Protein AF-A0A1J5DLV7-F1 (afdb_monomer_lite)

Structure (mmCIF, N/CA/C/O backbone):
data_AF-A0A1J5DLV7-F1
#
_entry.id   AF-A0A1J5DLV7-F1
#
loop_
_atom_site.group_PDB
_atom_site.id
_atom_site.type_symbol
_atom_site.label_atom_id
_atom_site.label_alt_id
_atom_site.label_comp_id
_atom_site.label_asym_id
_atom_site.label_entity_id
_atom_site.label_seq_id
_atom_site.pdbx_PDB_ins_code
_atom_site.Cartn_x
_atom_site.Cartn_y
_atom_site.Cartn_z
_atom_site.occupancy
_atom_site.B_iso_or_equiv
_atom_site.auth_seq_id
_atom_site.auth_comp_id
_atom_site.auth_asym_id
_atom_site.auth_atom_id
_atom_site.pdbx_PDB_model_num
ATOM 1 N N . MET A 1 1 ? -27.978 -15.264 35.171 1.00 58.53 1 MET A N 1
ATOM 2 C CA . MET A 1 1 ? -28.067 -14.632 33.837 1.00 58.53 1 MET A CA 1
ATOM 3 C C . MET A 1 1 ? -27.018 -13.525 33.805 1.00 58.53 1 MET A C 1
ATOM 5 O O . MET A 1 1 ? -27.225 -12.501 34.437 1.00 58.53 1 MET A O 1
ATOM 9 N N . MET A 1 2 ? -25.832 -13.785 33.245 1.00 43.03 2 MET A N 1
ATOM 10 C CA . MET A 1 2 ? -24.742 -12.799 33.199 1.00 43.03 2 MET A CA 1
ATOM 11 C C . MET A 1 2 ? -24.899 -11.931 31.949 1.00 43.03 2 MET A C 1
ATOM 13 O O . MET A 1 2 ? -25.012 -12.459 30.845 1.00 43.03 2 MET A O 1
ATOM 17 N N . LEU A 1 3 ? -24.940 -10.612 32.133 1.00 51.62 3 LEU A N 1
ATOM 18 C CA . LEU A 1 3 ? -24.950 -9.632 31.050 1.00 51.62 3 LEU A CA 1
ATOM 19 C C . LEU A 1 3 ? -23.559 -9.609 30.404 1.00 51.62 3 LEU A C 1
ATOM 21 O O . LEU A 1 3 ? -22.580 -9.252 31.056 1.00 51.62 3 LEU A O 1
ATOM 25 N N . ALA A 1 4 ? -23.471 -10.010 29.136 1.00 47.09 4 ALA A N 1
ATOM 26 C CA . ALA A 1 4 ? -22.256 -9.867 28.349 1.00 47.09 4 ALA A CA 1
ATOM 27 C C . ALA A 1 4 ? -21.973 -8.372 28.145 1.00 47.09 4 ALA A C 1
ATOM 29 O O . ALA A 1 4 ? -22.749 -7.661 27.506 1.00 47.09 4 ALA A O 1
ATOM 30 N N . THR A 1 5 ? -20.865 -7.886 28.695 1.00 44.75 5 THR A N 1
ATOM 31 C CA . THR A 1 5 ? -20.333 -6.563 28.381 1.00 44.75 5 THR A CA 1
ATOM 32 C C . THR A 1 5 ? -19.870 -6.576 26.928 1.00 44.75 5 THR A C 1
ATOM 34 O O . THR A 1 5 ? -18.814 -7.108 26.589 1.00 44.75 5 THR A O 1
ATOM 37 N N . THR A 1 6 ? -20.680 -6.015 26.032 1.00 46.91 6 THR A N 1
ATOM 38 C CA . THR A 1 6 ? -20.289 -5.786 24.641 1.00 46.91 6 THR A CA 1
ATOM 39 C C . THR A 1 6 ? -19.154 -4.770 24.635 1.00 46.91 6 THR A C 1
ATOM 41 O O . THR A 1 6 ? -19.384 -3.566 24.746 1.00 46.91 6 THR A O 1
ATOM 44 N N . LYS A 1 7 ? -17.914 -5.262 24.569 1.00 52.22 7 LYS A N 1
ATOM 45 C CA . LYS A 1 7 ? -16.716 -4.445 24.371 1.00 52.22 7 LYS A CA 1
ATOM 46 C C . LYS A 1 7 ? -16.955 -3.579 23.136 1.00 52.22 7 LYS A C 1
ATOM 48 O O . LYS A 1 7 ? -17.140 -4.115 22.046 1.00 52.22 7 LYS A O 1
ATOM 53 N N . THR A 1 8 ? -17.000 -2.260 23.318 1.00 58.97 8 THR A N 1
ATOM 54 C CA . THR A 1 8 ? -17.151 -1.313 22.212 1.00 58.97 8 THR A CA 1
ATOM 55 C C . THR A 1 8 ? -16.087 -1.631 21.160 1.00 58.97 8 THR A C 1
ATOM 57 O O . THR A 1 8 ? -14.910 -1.722 21.532 1.00 58.97 8 THR A O 1
ATOM 60 N N . PRO A 1 9 ? -16.461 -1.847 19.885 1.00 68.56 9 PRO A N 1
ATOM 61 C CA . PRO A 1 9 ? -15.489 -2.120 18.837 1.00 68.56 9 PRO A CA 1
ATOM 62 C C . PRO A 1 9 ? -14.466 -0.983 18.809 1.00 68.56 9 PRO A C 1
ATOM 64 O O . PRO A 1 9 ? -14.809 0.191 18.664 1.00 68.56 9 PRO A O 1
ATOM 67 N N . SER A 1 10 ? -13.206 -1.340 19.047 1.00 78.50 10 SER A N 1
ATOM 68 C CA . SER A 1 10 ? -12.085 -0.408 19.105 1.00 78.50 10 SER A CA 1
ATOM 69 C C . SER A 1 10 ? -11.227 -0.619 17.870 1.00 78.50 10 SER A C 1
ATOM 71 O O . SER A 1 10 ? -10.893 -1.754 17.536 1.00 78.50 10 SER A O 1
ATOM 73 N N . ALA A 1 11 ? -10.870 0.479 17.203 1.00 87.00 11 ALA A N 1
ATOM 74 C CA . ALA A 1 11 ? -10.004 0.447 16.032 1.00 87.00 11 ALA A CA 1
ATOM 75 C C . ALA A 1 11 ? -8.647 -0.208 16.379 1.00 87.00 11 ALA A C 1
ATOM 77 O O . ALA A 1 11 ? -8.030 0.229 17.368 1.00 87.00 11 ALA A O 1
ATOM 78 N N . PRO A 1 12 ? -8.188 -1.206 15.596 1.00 93.38 12 PRO A N 1
ATOM 79 C CA . PRO A 1 12 ? -6.975 -1.979 15.867 1.00 93.38 12 PRO A CA 1
ATOM 80 C C . PRO A 1 12 ? -5.722 -1.100 15.824 1.00 93.38 12 PRO A C 1
ATOM 82 O O . PRO A 1 12 ? -5.732 -0.023 15.230 1.00 93.38 12 PRO A O 1
ATOM 85 N N . SER A 1 13 ? -4.642 -1.529 16.477 1.00 94.19 13 SER A N 1
ATOM 86 C CA . SER A 1 13 ? -3.379 -0.775 16.521 1.00 94.19 13 SER A CA 1
ATOM 87 C C . SER A 1 13 ? -2.668 -0.704 15.170 1.00 94.19 13 SER A C 1
ATOM 89 O O . SER A 1 13 ? -1.952 0.262 14.932 1.00 94.19 13 SER A O 1
ATOM 91 N N . HIS A 1 14 ? -2.902 -1.674 14.293 1.00 96.25 14 HIS A N 1
ATOM 92 C CA . HIS A 1 14 ? -2.410 -1.707 12.922 1.00 96.25 14 HIS A CA 1
ATOM 93 C C . HIS A 1 14 ? -3.494 -2.249 11.987 1.00 96.25 14 HIS A C 1
ATOM 95 O O . HIS A 1 14 ? -4.470 -2.848 12.448 1.00 96.25 14 HIS A O 1
ATOM 101 N N . ILE A 1 15 ? -3.310 -2.027 10.688 1.00 96.56 15 ILE A N 1
ATOM 102 C CA . ILE A 1 15 ? -4.041 -2.721 9.625 1.00 96.56 15 ILE A CA 1
ATOM 103 C C . ILE A 1 15 ? -3.069 -3.342 8.631 1.00 96.56 15 ILE A C 1
ATOM 105 O O . ILE A 1 15 ? -1.973 -2.813 8.442 1.00 96.56 15 ILE A O 1
ATOM 109 N N . LEU A 1 16 ? -3.485 -4.417 7.973 1.00 97.31 16 LEU A N 1
ATOM 110 C CA . LEU A 1 16 ? -2.693 -5.105 6.960 1.00 97.31 16 LEU A CA 1
ATOM 111 C C . LEU A 1 16 ? -3.102 -4.688 5.543 1.00 97.31 16 LEU A C 1
ATOM 113 O O . LEU A 1 16 ? -4.288 -4.689 5.183 1.00 97.31 16 LEU A O 1
ATOM 117 N N . VAL A 1 17 ? -2.101 -4.379 4.724 1.00 97.75 17 VAL A N 1
ATOM 118 C CA . VAL A 1 17 ? -2.235 -4.138 3.286 1.00 97.75 17 VAL A CA 1
ATOM 119 C C . VAL A 1 17 ? -1.421 -5.162 2.516 1.00 97.75 17 VAL A C 1
ATOM 121 O O . VAL A 1 17 ? -0.256 -5.393 2.816 1.00 97.75 17 VAL A O 1
ATOM 124 N N . GLU A 1 18 ? -2.031 -5.741 1.493 1.00 98.12 18 GLU A N 1
ATOM 125 C CA . GLU A 1 18 ? -1.429 -6.753 0.634 1.00 98.12 18 GLU A CA 1
ATOM 126 C C . GLU A 1 18 ? -1.510 -6.312 -0.827 1.00 98.12 18 GLU A C 1
ATOM 128 O O . GLU A 1 18 ? -2.475 -5.661 -1.248 1.00 98.12 18 GLU A O 1
ATOM 133 N N . PHE A 1 19 ? -0.510 -6.703 -1.609 1.00 97.69 19 PHE A N 1
ATOM 134 C CA . PHE A 1 19 ? -0.421 -6.403 -3.034 1.00 97.69 19 PHE A CA 1
ATOM 135 C C . PHE A 1 19 ? -0.599 -7.688 -3.824 1.00 97.69 19 PHE A C 1
ATOM 137 O O . PHE A 1 19 ? -0.031 -8.719 -3.467 1.00 97.69 19 PHE A O 1
ATOM 144 N N . LEU A 1 20 ? -1.416 -7.639 -4.872 1.00 98.19 20 LEU A N 1
ATOM 145 C CA . LEU A 1 20 ? -1.764 -8.809 -5.669 1.00 98.19 20 LEU A CA 1
ATOM 146 C C . LEU A 1 20 ? -1.449 -8.561 -7.145 1.00 98.19 20 LEU A C 1
ATOM 148 O O . LEU A 1 20 ? -1.620 -7.445 -7.644 1.00 98.19 20 LEU A O 1
ATOM 152 N N . ASN A 1 21 ? -1.052 -9.615 -7.848 1.00 97.56 21 ASN A N 1
ATOM 153 C CA . ASN A 1 21 ? -0.902 -9.605 -9.299 1.00 97.56 21 ASN A CA 1
ATOM 154 C C . ASN A 1 21 ? -2.280 -9.571 -10.007 1.00 97.56 21 ASN A C 1
ATOM 156 O O . ASN A 1 21 ? -3.322 -9.712 -9.352 1.00 97.56 21 ASN A O 1
ATOM 160 N N . PRO A 1 22 ? -2.334 -9.426 -11.345 1.00 96.69 22 PRO A N 1
ATOM 161 C CA . PRO A 1 22 ? -3.585 -9.377 -12.104 1.00 96.69 22 PRO A CA 1
ATOM 162 C C . PRO A 1 22 ? -4.463 -10.630 -11.977 1.00 96.69 22 PRO A C 1
ATOM 164 O O . PRO A 1 22 ? -5.666 -10.573 -12.231 1.00 96.69 22 PRO A O 1
ATOM 167 N N . GLN A 1 23 ? -3.882 -11.762 -11.578 1.00 96.94 23 GLN A N 1
ATOM 168 C CA . GLN A 1 23 ? -4.573 -13.029 -11.330 1.00 96.94 23 GLN A CA 1
ATOM 169 C C . GLN A 1 23 ? -5.127 -13.125 -9.896 1.00 96.94 23 GLN A C 1
ATOM 171 O O . GLN A 1 23 ? -5.770 -14.116 -9.551 1.00 96.94 23 GLN A O 1
ATOM 176 N N . GLY A 1 24 ? -4.907 -12.105 -9.059 1.00 95.69 24 GLY A N 1
ATOM 177 C CA . GLY A 1 24 ? -5.354 -12.047 -7.667 1.00 95.69 24 GLY A CA 1
ATOM 178 C C . GLY A 1 24 ? -4.470 -12.823 -6.690 1.00 95.69 24 GLY A C 1
ATOM 179 O O . GLY A 1 24 ? -4.860 -13.009 -5.535 1.00 95.69 24 GLY A O 1
ATOM 180 N N . GLN A 1 25 ? -3.298 -13.283 -7.127 1.00 97.75 25 GLN A N 1
ATOM 181 C CA . GLN A 1 25 ? -2.327 -13.961 -6.271 1.00 97.75 25 GLN A CA 1
ATOM 182 C C . GLN A 1 25 ? -1.465 -12.930 -5.535 1.00 97.75 25 GLN A C 1
ATOM 184 O O . GLN A 1 25 ? -1.194 -11.870 -6.101 1.00 97.75 25 GLN A O 1
ATOM 189 N N . PRO A 1 26 ? -1.020 -13.211 -4.298 1.00 97.69 26 PRO A N 1
ATOM 190 C CA . PRO A 1 26 ? -0.118 -12.314 -3.589 1.00 97.69 26 PRO A CA 1
ATOM 191 C C . PRO A 1 26 ? 1.185 -12.095 -4.357 1.00 97.69 26 PRO A C 1
ATOM 193 O O . PRO A 1 26 ? 1.784 -13.051 -4.846 1.00 97.69 26 PRO A O 1
ATOM 196 N N . LEU A 1 27 ? 1.605 -10.837 -4.445 1.00 96.88 27 LEU A N 1
ATOM 197 C CA . LEU A 1 27 ? 2.907 -10.457 -4.971 1.00 96.88 27 LEU A CA 1
ATOM 198 C C . LEU A 1 27 ? 3.965 -10.796 -3.925 1.00 96.88 27 LEU A C 1
ATOM 200 O O . LEU A 1 27 ? 3.807 -10.383 -2.777 1.00 96.88 27 LEU A O 1
ATOM 204 N N . ASN A 1 28 ? 5.021 -11.519 -4.278 1.00 97.62 28 ASN A N 1
ATOM 205 C CA . ASN A 1 28 ? 6.090 -11.828 -3.334 1.00 97.62 28 ASN A CA 1
ATOM 206 C C . ASN A 1 28 ? 7.128 -10.707 -3.294 1.00 97.62 28 ASN A C 1
ATOM 208 O O . ASN A 1 28 ? 7.282 -9.931 -4.237 1.00 97.62 28 ASN A O 1
ATOM 212 N N . ILE A 1 29 ? 7.883 -10.635 -2.202 1.00 95.88 29 ILE A N 1
ATOM 213 C CA . ILE A 1 29 ? 8.945 -9.638 -2.030 1.00 95.88 29 ILE A CA 1
ATOM 214 C C . ILE A 1 29 ? 10.005 -9.759 -3.136 1.00 95.88 29 ILE A C 1
ATOM 216 O O . ILE A 1 29 ? 10.479 -8.744 -3.644 1.00 95.88 29 ILE A O 1
ATOM 220 N N . LEU A 1 30 ? 10.358 -10.983 -3.537 1.00 95.94 30 LEU A N 1
ATOM 221 C CA . LEU A 1 30 ? 11.351 -11.233 -4.584 1.00 95.94 30 LEU A CA 1
ATOM 222 C C . LEU A 1 30 ? 10.911 -10.700 -5.956 1.00 95.94 30 LEU A C 1
ATOM 224 O O . LEU A 1 30 ? 11.766 -10.301 -6.745 1.00 95.94 30 LEU A O 1
ATOM 228 N N . ASP A 1 31 ? 9.602 -10.630 -6.221 1.00 96.25 31 ASP A N 1
ATOM 229 C CA . ASP A 1 31 ? 9.053 -10.124 -7.488 1.00 96.25 31 ASP A CA 1
ATOM 230 C C . ASP A 1 31 ? 9.325 -8.618 -7.676 1.00 96.25 31 ASP A C 1
ATOM 232 O O . ASP A 1 31 ? 9.267 -8.104 -8.791 1.00 96.25 31 ASP A O 1
ATOM 236 N N . LEU A 1 32 ? 9.671 -7.911 -6.592 1.00 94.38 32 LEU A N 1
ATOM 237 C CA . LEU A 1 32 ? 10.080 -6.501 -6.595 1.00 94.38 32 LEU A CA 1
ATOM 238 C C . LEU A 1 32 ? 11.577 -6.326 -6.915 1.00 94.38 32 LEU A C 1
ATOM 240 O O . LEU A 1 32 ? 12.064 -5.208 -7.076 1.00 94.38 32 LEU A O 1
ATOM 244 N N . GLY A 1 33 ? 12.338 -7.415 -7.003 1.00 95.38 33 GLY A N 1
ATOM 245 C CA . GLY A 1 33 ? 13.755 -7.394 -7.346 1.00 95.38 33 GLY A CA 1
ATOM 246 C C . GLY A 1 33 ? 14.704 -7.073 -6.184 1.00 95.38 33 GLY A C 1
ATOM 247 O O . GLY A 1 33 ? 14.350 -6.488 -5.157 1.00 95.38 33 GLY A O 1
ATOM 248 N N . SER A 1 34 ? 15.968 -7.460 -6.372 1.00 94.44 34 SER A N 1
ATOM 249 C CA . SER A 1 34 ? 17.033 -7.365 -5.363 1.00 94.44 34 SER A CA 1
ATOM 250 C C . SER A 1 34 ? 17.331 -5.938 -4.910 1.00 94.44 34 SER A C 1
ATOM 252 O O . SER A 1 34 ? 17.686 -5.722 -3.750 1.00 94.44 34 SER A O 1
ATOM 254 N N . ASP A 1 35 ? 17.177 -4.960 -5.802 1.00 94.00 35 ASP A N 1
ATOM 255 C CA . ASP A 1 35 ? 17.465 -3.556 -5.503 1.00 94.00 35 ASP A CA 1
ATOM 256 C C . ASP A 1 35 ? 16.451 -2.993 -4.508 1.00 94.00 35 ASP A C 1
ATOM 258 O O . ASP A 1 35 ? 16.828 -2.299 -3.563 1.00 94.00 35 ASP A O 1
ATOM 262 N N . PHE A 1 36 ? 15.173 -3.355 -4.659 1.00 93.88 36 PHE A N 1
ATOM 263 C CA . PHE A 1 36 ? 14.135 -2.991 -3.701 1.00 93.88 36 PHE A CA 1
ATOM 264 C C . PHE A 1 36 ? 14.378 -3.649 -2.345 1.00 93.88 36 PHE A C 1
ATOM 266 O O . PHE A 1 36 ? 14.304 -2.976 -1.317 1.00 93.88 36 PHE A O 1
ATOM 273 N N . MET A 1 37 ? 14.719 -4.940 -2.330 1.00 94.12 37 MET A N 1
ATOM 274 C CA . MET A 1 37 ? 15.041 -5.647 -1.087 1.00 94.12 37 MET A CA 1
ATOM 275 C C . MET A 1 37 ? 16.218 -4.986 -0.365 1.00 94.12 37 MET A C 1
ATOM 277 O O . MET A 1 37 ? 16.123 -4.683 0.822 1.00 94.12 37 MET A O 1
ATOM 281 N N . THR A 1 38 ? 17.288 -4.672 -1.097 1.00 94.25 38 THR A N 1
ATOM 282 C CA . THR A 1 38 ? 18.481 -4.010 -0.552 1.00 94.25 38 THR A CA 1
ATOM 283 C C . THR A 1 38 ? 18.152 -2.619 -0.013 1.00 94.25 38 THR A C 1
ATOM 285 O O . THR A 1 38 ? 18.535 -2.288 1.108 1.00 94.25 38 THR A O 1
ATOM 288 N N . ALA A 1 39 ? 17.393 -1.818 -0.767 1.00 92.25 39 ALA A N 1
ATOM 289 C CA . ALA A 1 39 ? 16.999 -0.467 -0.365 1.00 92.25 39 ALA A CA 1
ATOM 290 C C . ALA A 1 39 ? 16.127 -0.440 0.902 1.00 92.25 39 ALA A C 1
ATOM 292 O O . ALA A 1 39 ? 16.141 0.550 1.631 1.00 92.25 39 ALA A O 1
ATOM 293 N N . ASN A 1 40 ? 15.394 -1.523 1.175 1.00 91.25 40 ASN A N 1
ATOM 294 C CA . ASN A 1 40 ? 14.531 -1.666 2.347 1.00 91.25 40 ASN A CA 1
ATOM 295 C C . ASN A 1 40 ? 15.124 -2.594 3.425 1.00 91.25 40 ASN A C 1
ATOM 297 O O . ASN A 1 40 ? 14.417 -2.956 4.362 1.00 91.25 40 ASN A O 1
ATOM 301 N N . ALA A 1 41 ? 16.403 -2.977 3.308 1.00 95.25 41 ALA A N 1
ATOM 302 C CA . ALA A 1 41 ? 17.094 -3.883 4.231 1.00 95.25 41 ALA A CA 1
ATOM 303 C C . ALA A 1 41 ? 16.353 -5.217 4.479 1.00 95.25 41 ALA A C 1
ATOM 305 O O . ALA A 1 41 ? 16.336 -5.737 5.596 1.00 95.25 41 ALA A O 1
ATOM 306 N N . ILE A 1 42 ? 15.737 -5.773 3.433 1.00 92.25 42 ILE A N 1
ATOM 307 C CA . ILE A 1 42 ? 15.015 -7.044 3.490 1.00 92.25 42 ILE A CA 1
ATOM 308 C C . ILE A 1 42 ? 15.976 -8.191 3.171 1.00 92.25 42 ILE A C 1
ATOM 310 O O . ILE A 1 42 ? 16.603 -8.217 2.112 1.00 92.25 42 ILE A O 1
ATOM 314 N N . ASP A 1 43 ? 16.068 -9.158 4.082 1.00 94.06 43 ASP A N 1
ATOM 315 C CA . ASP A 1 43 ? 16.890 -10.353 3.897 1.00 94.06 43 ASP A CA 1
ATOM 316 C C . ASP A 1 43 ? 16.309 -11.282 2.812 1.00 94.06 43 ASP A C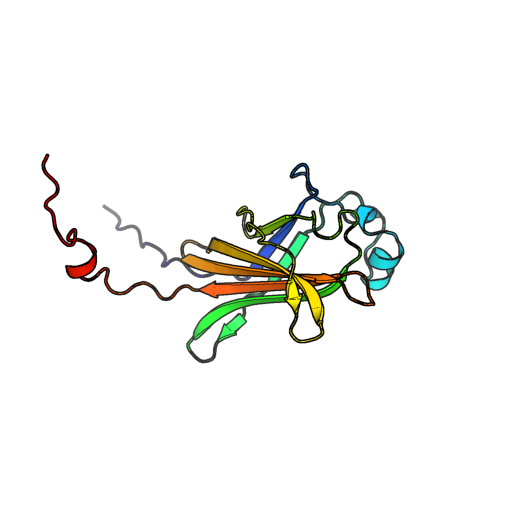 1
ATOM 318 O O . ASP A 1 43 ? 15.090 -11.422 2.667 1.00 94.06 43 ASP A O 1
ATOM 322 N N . LEU A 1 44 ? 17.188 -11.952 2.059 1.00 92.56 44 LEU A N 1
ATOM 323 C CA . LEU A 1 44 ? 16.803 -12.847 0.964 1.00 92.56 44 LEU A CA 1
ATOM 324 C C . LEU A 1 44 ? 15.905 -14.008 1.425 1.00 92.56 44 LEU A C 1
ATOM 326 O O . LEU A 1 44 ? 15.071 -14.482 0.652 1.00 92.56 44 LEU A O 1
ATOM 330 N N . SER A 1 45 ? 16.024 -14.440 2.682 1.00 95.88 45 SER A N 1
ATOM 331 C CA . SER A 1 45 ? 15.168 -15.474 3.278 1.00 95.88 45 SER A CA 1
ATOM 332 C C . SER A 1 45 ? 13.677 -15.111 3.284 1.00 95.88 45 SER A C 1
ATOM 334 O O . SER A 1 45 ? 12.836 -16.011 3.285 1.00 95.88 45 SER A O 1
ATOM 336 N N . TYR A 1 46 ? 13.336 -13.820 3.205 1.00 93.00 46 TYR A N 1
ATOM 337 C CA . TYR A 1 46 ? 11.958 -13.335 3.098 1.00 93.00 46 TYR A CA 1
ATOM 338 C C . TYR A 1 46 ? 11.463 -13.213 1.652 1.00 93.00 46 TYR A C 1
ATOM 340 O O . TYR A 1 46 ? 10.291 -12.923 1.442 1.00 93.00 46 TYR A O 1
ATOM 348 N N . GLY A 1 47 ? 12.305 -13.454 0.642 1.00 91.56 47 GLY A N 1
ATOM 349 C CA . GLY A 1 47 ? 11.963 -13.195 -0.762 1.00 91.56 47 GLY A CA 1
ATOM 350 C C . GLY A 1 47 ? 10.687 -13.901 -1.241 1.00 91.56 47 GLY A C 1
ATOM 351 O O . GLY A 1 47 ? 9.889 -13.308 -1.958 1.00 91.56 47 GLY A O 1
ATOM 352 N N . ASN A 1 48 ? 10.451 -15.137 -0.794 1.00 95.62 48 ASN A N 1
ATOM 353 C CA . ASN A 1 48 ? 9.258 -15.913 -1.162 1.00 95.62 48 ASN A CA 1
ATOM 354 C C . ASN A 1 48 ? 8.013 -15.574 -0.326 1.00 95.62 48 ASN A C 1
ATOM 356 O O . ASN A 1 48 ? 6.985 -16.234 -0.474 1.00 95.62 48 ASN A O 1
ATOM 360 N N . GLN A 1 49 ? 8.101 -14.616 0.598 1.00 95.88 49 GLN A N 1
ATOM 361 C CA . GLN A 1 49 ? 6.944 -14.175 1.363 1.00 95.88 49 GLN A CA 1
ATOM 362 C C . GLN A 1 49 ? 6.134 -13.152 0.563 1.00 95.88 49 GLN A C 1
ATOM 364 O O . GLN A 1 49 ? 6.723 -12.337 -0.155 1.00 95.88 49 GLN A O 1
ATOM 369 N N . PRO A 1 50 ? 4.799 -13.148 0.715 1.00 97.38 50 PRO A N 1
ATOM 370 C CA . PRO A 1 50 ? 3.961 -12.083 0.193 1.00 97.38 50 PRO A CA 1
ATOM 371 C C . PRO A 1 50 ? 4.413 -10.709 0.692 1.00 97.38 50 PRO A C 1
ATOM 373 O O . PRO A 1 50 ? 4.712 -10.533 1.873 1.00 97.38 50 PRO A O 1
ATOM 376 N N . LEU A 1 51 ? 4.396 -9.715 -0.190 1.00 96.56 51 LEU A N 1
ATOM 377 C CA . LEU A 1 51 ? 4.539 -8.317 0.174 1.00 96.56 51 LEU A CA 1
ATOM 378 C C . LEU A 1 51 ? 3.308 -7.896 0.981 1.00 96.56 51 LEU A C 1
ATOM 380 O O . LEU A 1 51 ? 2.208 -7.727 0.441 1.00 96.56 51 LEU A O 1
ATOM 384 N N . GLN A 1 52 ? 3.522 -7.693 2.276 1.00 96.25 52 GLN A N 1
ATOM 385 C CA . GLN A 1 52 ? 2.521 -7.181 3.197 1.00 96.25 52 GLN A CA 1
ATOM 386 C C . GLN A 1 52 ? 3.071 -5.966 3.938 1.00 96.25 52 GLN A C 1
ATOM 388 O O . GLN A 1 52 ? 4.246 -5.923 4.297 1.00 96.25 52 GLN A O 1
ATOM 393 N N . ILE A 1 53 ? 2.215 -4.972 4.154 1.00 96.75 53 ILE A N 1
ATOM 394 C CA . ILE A 1 53 ? 2.553 -3.736 4.854 1.00 96.75 53 ILE A CA 1
ATOM 395 C C . ILE A 1 53 ? 1.593 -3.569 6.022 1.00 96.75 53 ILE A C 1
ATOM 397 O O . ILE A 1 53 ? 0.377 -3.487 5.832 1.00 96.75 53 ILE A O 1
ATOM 401 N N . GLU A 1 54 ? 2.148 -3.482 7.225 1.00 97.06 54 GLU A N 1
ATOM 402 C CA . GLU A 1 54 ? 1.410 -3.062 8.409 1.00 97.06 54 GLU A CA 1
ATOM 403 C C . GLU A 1 54 ? 1.385 -1.534 8.480 1.00 97.06 54 GLU A C 1
ATOM 405 O O . GLU A 1 54 ? 2.421 -0.872 8.408 1.00 97.06 54 GLU A O 1
ATOM 410 N N . ILE A 1 55 ? 0.191 -0.958 8.614 1.00 96.69 55 ILE A N 1
ATOM 411 C CA . ILE A 1 55 ? 0.009 0.486 8.773 1.00 96.69 55 ILE A CA 1
ATOM 412 C C . ILE A 1 55 ? -0.421 0.763 10.205 1.00 96.69 55 ILE A C 1
ATOM 414 O O . ILE A 1 55 ? -1.490 0.323 10.631 1.00 96.69 55 ILE A O 1
ATOM 418 N N . GLU A 1 56 ? 0.389 1.525 10.934 1.00 96.44 56 GLU A N 1
ATOM 419 C CA . GLU A 1 56 ? 0.089 1.912 12.308 1.00 96.44 56 GLU A CA 1
ATOM 420 C C . GLU A 1 56 ? -1.126 2.845 12.403 1.00 96.44 56 GLU A C 1
ATOM 422 O O . GLU A 1 56 ? -1.413 3.679 11.538 1.00 96.44 56 GLU A O 1
ATOM 427 N N . LYS A 1 57 ? -1.860 2.706 13.507 1.00 95.00 57 LYS A N 1
ATOM 428 C CA . LYS A 1 57 ? -2.970 3.582 13.862 1.00 95.00 57 LYS A CA 1
ATOM 429 C C . LYS A 1 57 ? -2.456 4.954 14.275 1.00 95.00 57 LYS A C 1
ATOM 431 O O . LYS A 1 57 ? -1.775 5.104 15.287 1.00 95.00 57 LYS A O 1
ATOM 436 N N . HIS A 1 58 ? -2.966 5.976 13.609 1.00 94.31 58 HIS A N 1
ATOM 437 C CA . HIS A 1 58 ? -2.851 7.360 14.036 1.00 94.31 58 HIS A CA 1
ATOM 438 C C . HIS A 1 58 ? -4.169 7.864 14.626 1.00 94.31 58 HIS A C 1
ATOM 440 O O . HIS A 1 58 ? -5.259 7.386 14.305 1.00 94.31 58 HIS A O 1
ATOM 446 N N . VAL A 1 59 ? -4.078 8.859 15.508 1.00 91.56 59 VAL A N 1
ATOM 447 C CA . VAL A 1 59 ? -5.240 9.531 16.098 1.00 91.56 59 VAL A CA 1
ATOM 448 C C . VAL A 1 59 ? -5.241 10.980 15.635 1.00 91.56 59 VAL A C 1
ATOM 450 O O . VAL A 1 59 ? -4.289 11.725 15.852 1.00 91.56 59 VAL A O 1
ATOM 453 N N . SER A 1 60 ? -6.311 11.380 14.954 1.00 88.56 60 SER A N 1
ATOM 454 C CA . SER A 1 60 ? -6.500 12.761 14.507 1.00 88.56 60 SER A CA 1
ATOM 455 C C . SER A 1 60 ? -6.738 13.707 15.689 1.00 88.56 60 SER A C 1
ATOM 457 O O . SER A 1 60 ? -7.096 13.282 16.786 1.00 88.56 60 SER A O 1
ATOM 459 N N . LYS A 1 61 ? -6.640 15.021 15.447 1.00 85.81 61 LYS A N 1
ATOM 460 C CA . LYS A 1 61 ? -6.897 16.059 16.467 1.00 85.81 61 LYS A CA 1
ATOM 461 C C . LYS A 1 61 ? -8.273 15.943 17.141 1.00 85.81 61 LYS A C 1
ATOM 463 O O . LYS A 1 61 ? -8.429 16.367 18.275 1.00 85.81 61 LYS A O 1
ATOM 468 N N . VAL A 1 62 ? -9.258 15.377 16.442 1.00 85.12 62 VAL A N 1
ATOM 469 C CA . VAL A 1 62 ? -10.635 15.182 16.931 1.00 85.12 62 VAL A CA 1
ATOM 470 C C . VAL A 1 62 ? -10.868 13.789 17.538 1.00 85.12 62 VAL A C 1
ATOM 472 O O . VAL A 1 62 ? -12.008 13.399 17.756 1.00 85.12 62 VAL A O 1
ATOM 475 N N . GLY A 1 63 ? -9.807 13.009 17.773 1.00 84.62 63 GLY A N 1
ATOM 476 C CA . GLY A 1 63 ? -9.878 11.690 18.412 1.00 84.62 63 GLY A CA 1
ATOM 477 C C . GLY A 1 63 ? -10.238 10.527 17.480 1.00 84.62 63 GLY A C 1
ATOM 478 O O . GLY A 1 63 ? -10.285 9.382 17.923 1.00 84.62 63 GLY A O 1
ATOM 479 N N . ASN A 1 64 ? -10.463 10.777 16.186 1.00 87.38 6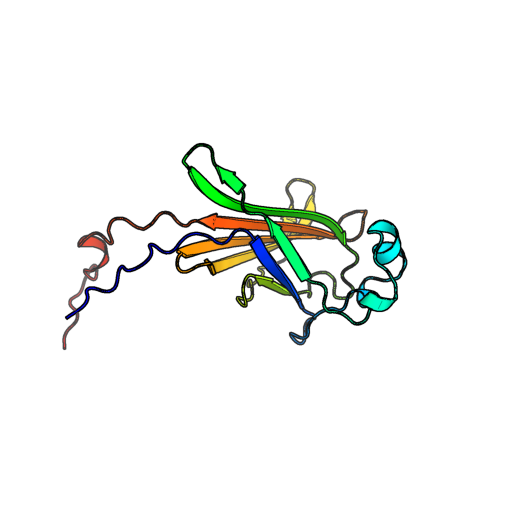4 ASN A N 1
ATOM 480 C CA . ASN A 1 64 ? -10.755 9.708 15.229 1.00 87.38 64 ASN A CA 1
ATOM 481 C C . ASN A 1 64 ? -9.481 8.966 14.826 1.00 87.38 64 ASN A C 1
ATOM 483 O O . ASN A 1 64 ? -8.491 9.601 14.455 1.00 87.38 64 ASN A O 1
ATOM 487 N N . ALA A 1 65 ? -9.550 7.637 14.851 1.00 91.62 65 ALA A N 1
ATOM 488 C CA . ALA A 1 65 ? -8.499 6.760 14.360 1.00 91.62 65 ALA A CA 1
ATOM 489 C C . ALA A 1 65 ? -8.437 6.774 12.826 1.00 91.62 65 ALA A C 1
ATOM 491 O O . ALA A 1 65 ? -9.475 6.679 12.161 1.00 91.62 65 ALA A O 1
ATOM 492 N N . PHE A 1 66 ? -7.231 6.856 12.278 1.00 95.06 66 PHE A N 1
ATOM 493 C CA . PHE A 1 66 ? -6.962 6.760 10.850 1.00 95.06 66 PHE A CA 1
ATOM 494 C C . PHE A 1 66 ? -5.641 6.033 10.596 1.00 95.06 66 PHE A C 1
ATOM 496 O O . PHE A 1 66 ? -4.816 5.916 11.498 1.00 95.06 66 PHE A O 1
ATOM 503 N N . TYR A 1 67 ? -5.463 5.551 9.373 1.00 97.44 67 TYR A N 1
ATOM 504 C CA . TYR A 1 67 ? -4.270 4.832 8.938 1.00 97.44 67 TYR A CA 1
ATOM 505 C C . TYR A 1 67 ? -3.780 5.480 7.653 1.00 97.44 67 TYR A C 1
ATOM 507 O O . TYR A 1 67 ? -4.579 5.716 6.741 1.00 97.44 67 TYR A O 1
ATOM 515 N N . GLU A 1 68 ? -2.496 5.796 7.586 1.00 97.56 68 GLU A N 1
ATOM 516 C CA . GLU A 1 68 ? -1.883 6.393 6.407 1.00 97.56 68 GLU A CA 1
ATOM 517 C C . GLU A 1 68 ? -0.509 5.775 6.195 1.00 97.56 68 GLU A C 1
ATOM 519 O O . GLU A 1 68 ? 0.306 5.705 7.108 1.00 97.56 68 GLU A O 1
ATOM 524 N N . TYR A 1 69 ? -0.260 5.337 4.971 1.00 97.69 69 TYR A N 1
ATOM 525 C CA . TYR A 1 69 ? 1.033 4.835 4.544 1.00 97.69 69 TYR A CA 1
ATOM 526 C C . TYR A 1 69 ? 1.339 5.389 3.166 1.00 97.69 69 TYR A C 1
ATOM 528 O O . TYR A 1 69 ? 0.451 5.523 2.316 1.00 97.69 69 TYR A O 1
ATOM 536 N N . SER A 1 70 ? 2.609 5.697 2.935 1.00 96.81 70 SER A N 1
ATOM 537 C CA . SER A 1 70 ? 3.080 6.002 1.599 1.00 96.81 70 SER A CA 1
ATOM 538 C C . SER A 1 70 ? 4.532 5.613 1.414 1.00 96.81 70 SER A C 1
ATOM 540 O O . SER A 1 70 ? 5.345 5.856 2.304 1.00 96.81 70 SER A O 1
ATOM 542 N N . GLN A 1 71 ? 4.862 5.099 0.236 1.00 95.31 71 GLN A N 1
ATOM 543 C CA . GLN A 1 71 ? 6.221 4.722 -0.129 1.00 95.31 71 GLN A CA 1
ATOM 544 C C . GLN A 1 71 ? 6.491 5.078 -1.590 1.00 95.31 71 GLN A C 1
ATOM 546 O O . GLN A 1 71 ? 5.634 4.903 -2.452 1.00 95.31 71 GLN A O 1
ATOM 551 N N . ASN A 1 72 ? 7.689 5.596 -1.859 1.00 94.38 72 ASN A N 1
ATOM 552 C CA . ASN A 1 72 ? 8.196 5.823 -3.211 1.00 94.38 72 ASN A CA 1
ATOM 553 C C . ASN A 1 72 ? 9.082 4.656 -3.650 1.00 94.38 72 ASN A C 1
ATOM 555 O O . ASN A 1 72 ? 9.681 3.983 -2.813 1.00 94.38 72 ASN A O 1
ATOM 559 N N . GLY A 1 73 ? 9.240 4.499 -4.963 1.00 93.69 73 GLY A N 1
ATOM 560 C CA . GLY A 1 73 ? 10.207 3.574 -5.538 1.00 93.69 73 GLY A CA 1
ATOM 561 C C . GLY A 1 73 ? 9.831 2.106 -5.389 1.00 93.69 73 GLY A C 1
ATOM 562 O O . GLY A 1 73 ? 10.729 1.278 -5.298 1.00 93.69 73 GLY A O 1
ATOM 563 N N . VAL A 1 74 ? 8.537 1.779 -5.362 1.00 96.06 74 VAL A N 1
ATOM 564 C CA . VAL A 1 74 ? 8.079 0.385 -5.367 1.00 96.06 74 VAL A CA 1
ATOM 565 C C . VAL A 1 74 ? 8.048 -0.122 -6.816 1.00 96.06 74 VAL A C 1
ATOM 567 O O . VAL A 1 74 ? 7.320 0.445 -7.633 1.00 96.06 74 VAL A O 1
ATOM 570 N N . PRO A 1 75 ? 8.848 -1.132 -7.191 1.00 96.25 75 PRO A N 1
ATOM 571 C CA . PRO A 1 75 ? 8.916 -1.640 -8.559 1.00 96.25 75 PRO A CA 1
ATOM 572 C C . PRO A 1 75 ? 7.851 -2.714 -8.791 1.00 96.25 75 PRO A C 1
ATOM 574 O O . PRO A 1 75 ? 8.151 -3.901 -8.839 1.00 96.25 75 PRO A O 1
ATOM 577 N N . PHE A 1 76 ? 6.586 -2.306 -8.906 1.00 96.12 76 PHE A N 1
ATOM 578 C CA . PHE A 1 76 ? 5.514 -3.251 -9.214 1.00 96.12 76 PHE A CA 1
ATOM 579 C C . PHE A 1 76 ? 5.727 -3.874 -10.607 1.00 96.12 76 PHE A C 1
ATOM 581 O O . PHE A 1 76 ? 5.698 -3.132 -11.591 1.00 96.12 76 PHE A O 1
ATOM 588 N N . PRO A 1 77 ? 5.908 -5.205 -10.719 1.00 95.12 77 PRO A N 1
ATOM 589 C CA . PRO A 1 77 ? 6.199 -5.855 -11.999 1.00 95.12 77 PRO A CA 1
ATOM 590 C C . PRO A 1 77 ? 5.009 -5.813 -12.963 1.00 95.12 77 PRO A C 1
ATOM 592 O O . PRO A 1 77 ? 5.196 -5.777 -14.173 1.00 95.12 77 PRO A O 1
ATOM 595 N N . ASP A 1 78 ? 3.789 -5.765 -12.422 1.00 95.25 78 ASP A N 1
ATOM 596 C CA . ASP A 1 78 ? 2.545 -5.657 -13.189 1.00 95.25 78 ASP A CA 1
ATOM 597 C C . ASP A 1 78 ? 2.060 -4.205 -13.347 1.00 95.25 78 ASP A C 1
ATOM 599 O O . ASP A 1 78 ? 0.933 -3.969 -13.797 1.00 95.25 78 ASP A O 1
ATOM 603 N N . GLU A 1 79 ? 2.888 -3.225 -12.969 1.00 95.81 79 GLU A N 1
ATOM 604 C CA . GLU A 1 79 ? 2.616 -1.800 -13.156 1.00 95.81 79 GLU A CA 1
ATOM 605 C C . GLU A 1 79 ? 1.251 -1.379 -12.562 1.00 95.81 79 GLU A C 1
ATOM 607 O O . GLU A 1 79 ? 0.902 -1.702 -11.425 1.00 95.81 79 GLU A O 1
ATOM 612 N N . PHE A 1 80 ? 0.423 -0.671 -13.336 1.00 96.88 80 PHE A N 1
ATOM 613 C CA . PHE A 1 80 ? -0.930 -0.289 -12.935 1.00 96.88 80 PHE A CA 1
ATOM 614 C C . PHE A 1 80 ? -1.908 -1.455 -12.815 1.00 96.88 80 PHE A C 1
ATOM 616 O O . PHE A 1 80 ? -3.037 -1.227 -12.375 1.00 96.88 80 PHE A O 1
ATOM 623 N N . SER A 1 81 ? -1.529 -2.672 -13.202 1.00 96.31 81 SER A N 1
ATOM 624 C CA . SER A 1 81 ? -2.382 -3.858 -13.096 1.00 96.31 81 SER A CA 1
ATOM 625 C C . SER A 1 81 ? -2.309 -4.518 -11.717 1.00 96.31 81 SER A C 1
ATOM 627 O O . SER A 1 81 ? -3.142 -5.373 -11.422 1.00 96.31 81 SER A O 1
ATOM 629 N N . THR A 1 82 ? -1.388 -4.087 -10.849 1.00 97.00 82 THR A N 1
ATOM 630 C CA . THR A 1 82 ? -1.337 -4.508 -9.445 1.00 97.00 82 THR A CA 1
ATOM 631 C C . THR A 1 82 ? -2.614 -4.112 -8.699 1.00 97.00 82 THR A C 1
ATOM 633 O O . THR A 1 82 ? -3.075 -2.967 -8.751 1.00 97.00 82 THR A O 1
ATOM 636 N N . PHE A 1 83 ? -3.184 -5.062 -7.961 1.00 97.75 83 PHE A N 1
ATOM 637 C CA . PHE A 1 83 ? -4.300 -4.819 -7.053 1.00 97.75 83 PHE A CA 1
ATOM 638 C C . PHE A 1 83 ? -3.810 -4.615 -5.623 1.00 97.75 83 PHE A C 1
ATOM 640 O O . PHE A 1 83 ? -2.761 -5.114 -5.225 1.00 97.75 83 PHE A O 1
ATOM 647 N N . VAL A 1 84 ? -4.615 -3.907 -4.830 1.00 98.06 84 VAL A N 1
ATOM 648 C CA . VAL A 1 84 ? -4.348 -3.671 -3.409 1.00 98.06 84 VAL A CA 1
ATOM 649 C C . VAL A 1 84 ? -5.524 -4.185 -2.591 1.00 98.06 84 VAL A C 1
ATOM 651 O O . VAL A 1 84 ? -6.685 -3.880 -2.888 1.00 98.06 84 VAL A O 1
ATOM 654 N N . ARG A 1 85 ? -5.223 -4.971 -1.560 1.00 98.25 85 ARG A N 1
ATOM 655 C CA . ARG A 1 85 ? -6.185 -5.531 -0.611 1.00 98.25 85 ARG A CA 1
ATOM 656 C C . ARG A 1 85 ? -5.892 -4.973 0.777 1.00 98.25 85 ARG A C 1
ATOM 658 O O . ARG A 1 85 ? -4.755 -5.010 1.222 1.00 98.25 85 ARG A O 1
ATOM 665 N N . VAL A 1 86 ? -6.909 -4.447 1.450 1.00 97.50 86 VAL A N 1
ATOM 666 C CA . VAL A 1 86 ? -6.796 -3.865 2.797 1.00 97.50 86 VAL A CA 1
ATOM 667 C C . VAL A 1 86 ? -7.740 -4.616 3.720 1.00 97.50 86 VAL A C 1
ATOM 669 O O . VAL A 1 86 ? -8.942 -4.639 3.449 1.00 97.50 86 VAL A O 1
ATOM 672 N N . GLU A 1 87 ? -7.215 -5.247 4.773 1.00 95.44 87 GLU A N 1
ATOM 673 C CA . GLU A 1 87 ? -8.009 -6.079 5.700 1.00 95.44 87 GLU A CA 1
ATOM 674 C C . GLU A 1 87 ? -8.911 -7.081 4.948 1.00 95.44 87 GLU A C 1
ATOM 676 O O . GLU A 1 87 ? -10.127 -7.148 5.137 1.00 95.44 87 GLU A O 1
ATOM 681 N N . GLY A 1 88 ? -8.334 -7.793 3.974 1.00 95.12 88 GLY A N 1
ATOM 682 C CA . GLY A 1 88 ? -9.058 -8.754 3.132 1.00 95.12 88 GLY A CA 1
ATOM 683 C C . GLY A 1 88 ? -9.985 -8.142 2.068 1.00 95.12 88 GLY A C 1
ATOM 684 O O . GLY A 1 88 ? -10.493 -8.869 1.216 1.00 95.12 88 GLY A O 1
ATOM 685 N N . THR A 1 89 ? -10.179 -6.820 2.045 1.00 97.31 89 THR A N 1
ATOM 686 C CA . THR A 1 89 ? -11.055 -6.132 1.082 1.00 97.31 89 THR A CA 1
ATOM 687 C C . THR A 1 89 ? -10.261 -5.610 -0.114 1.00 97.31 89 THR A C 1
ATOM 689 O O . THR A 1 89 ? -9.390 -4.756 0.040 1.00 97.31 89 THR A O 1
ATOM 692 N N . ILE A 1 90 ? -10.573 -6.084 -1.324 1.00 98.00 90 ILE A N 1
ATOM 693 C CA . ILE A 1 90 ? -9.954 -5.583 -2.562 1.00 98.00 90 ILE A CA 1
ATOM 694 C C . ILE A 1 90 ? -10.434 -4.153 -2.841 1.00 98.00 90 ILE A C 1
ATOM 696 O O . ILE A 1 90 ? -11.634 -3.867 -2.822 1.00 98.00 90 ILE A O 1
ATOM 700 N N . VAL A 1 91 ? -9.493 -3.256 -3.131 1.00 98.12 91 VAL A N 1
ATOM 701 C CA . VAL A 1 91 ? -9.780 -1.878 -3.533 1.00 98.12 91 VAL A CA 1
ATOM 702 C C . VAL A 1 91 ? -9.967 -1.834 -5.055 1.00 98.12 91 VAL A C 1
ATOM 704 O O . VAL A 1 91 ? -9.009 -2.073 -5.793 1.00 98.12 91 VAL A O 1
ATOM 707 N N . PRO A 1 92 ? -11.173 -1.520 -5.566 1.00 97.56 92 PRO A N 1
ATOM 708 C CA . PRO A 1 92 ? -11.389 -1.391 -6.994 1.00 97.56 92 PRO A CA 1
ATOM 709 C C . PRO A 1 92 ? -10.751 -0.089 -7.478 1.00 97.56 92 PRO A C 1
ATOM 711 O O . PRO A 1 92 ? -11.094 1.008 -7.029 1.00 97.56 92 PRO A O 1
ATOM 714 N N . PHE A 1 93 ? -9.816 -0.219 -8.408 1.00 97.69 93 PHE A N 1
ATOM 715 C CA . PHE A 1 93 ? -9.162 0.915 -9.036 1.00 97.69 93 PHE A CA 1
ATOM 716 C C . PHE A 1 93 ? -9.927 1.412 -10.265 1.00 97.69 93 PHE A C 1
ATOM 718 O O . PHE A 1 93 ? -10.390 0.621 -11.093 1.00 97.69 93 PHE A O 1
ATOM 725 N N . GLY A 1 94 ? -9.986 2.733 -10.419 1.00 96.12 94 GLY A N 1
ATOM 726 C CA . GLY A 1 94 ? -10.533 3.407 -11.589 1.00 96.12 94 GLY A CA 1
ATOM 727 C C . GLY A 1 94 ? -9.595 3.403 -12.801 1.00 96.12 94 GLY A C 1
ATOM 728 O O . GLY A 1 94 ? -8.651 2.613 -12.903 1.00 96.12 94 GLY A O 1
ATOM 729 N N . ARG A 1 95 ? -9.890 4.309 -13.741 1.00 97.19 95 ARG A N 1
ATOM 730 C CA . ARG A 1 95 ? -9.059 4.567 -14.928 1.00 97.19 95 ARG A CA 1
ATOM 731 C C . ARG A 1 95 ? -7.800 5.345 -14.546 1.00 97.19 95 ARG A C 1
ATOM 733 O O . ARG A 1 95 ? -7.809 6.083 -13.565 1.00 97.19 95 ARG A O 1
ATOM 740 N N . ILE A 1 96 ? -6.756 5.209 -15.359 1.00 97.81 96 ILE A N 1
ATOM 741 C CA . ILE A 1 96 ? -5.535 6.006 -15.226 1.00 97.81 96 ILE A CA 1
ATOM 742 C C . ILE A 1 96 ? -5.846 7.461 -15.595 1.00 97.81 96 ILE A C 1
ATOM 744 O O . ILE A 1 96 ? -6.512 7.730 -16.598 1.00 97.81 96 ILE A O 1
ATOM 748 N N . HIS A 1 97 ? -5.366 8.395 -14.784 1.00 96.88 97 HIS A N 1
ATOM 749 C CA . HIS A 1 97 ? -5.460 9.832 -15.011 1.00 96.88 97 HIS A CA 1
ATOM 750 C C . HIS A 1 97 ? -4.186 10.525 -14.508 1.00 96.88 97 HIS A C 1
ATOM 752 O O . HIS A 1 97 ? -3.475 9.967 -13.674 1.00 96.88 97 HIS A O 1
ATOM 758 N N . PRO A 1 98 ? -3.866 11.742 -14.972 1.00 97.00 98 PRO A N 1
ATOM 759 C CA . PRO A 1 98 ? -2.745 12.488 -14.418 1.00 97.00 98 PRO A CA 1
ATOM 760 C C . PRO A 1 98 ? -3.011 12.886 -12.957 1.00 97.00 98 PRO A C 1
ATOM 762 O O . PRO A 1 98 ? -4.115 13.303 -12.591 1.00 97.00 98 PRO A O 1
ATOM 765 N N . SER A 1 99 ? -1.986 12.774 -12.115 1.00 95.00 99 SER A N 1
ATOM 766 C CA . SER A 1 99 ? -1.922 13.395 -10.790 1.00 95.00 99 SER A CA 1
ATOM 767 C C . SER A 1 99 ? -1.805 14.918 -10.893 1.00 95.00 99 SER A C 1
ATOM 769 O O . SER A 1 99 ? -1.609 15.487 -11.968 1.00 95.00 99 SER A O 1
ATOM 771 N N . LYS A 1 100 ? -1.815 15.596 -9.738 1.00 92.06 100 LYS A N 1
ATOM 772 C CA . LYS A 1 100 ? -1.543 17.042 -9.644 1.00 92.06 100 LYS A CA 1
ATOM 773 C C . LYS A 1 100 ? -0.200 17.457 -10.256 1.00 92.06 100 LYS A C 1
ATOM 775 O O . LYS A 1 100 ? -0.084 18.582 -10.723 1.00 92.06 100 LYS A O 1
ATOM 780 N N . ASN A 1 101 ? 0.783 16.557 -10.264 1.00 93.19 101 ASN A N 1
ATOM 781 C CA . ASN A 1 101 ? 2.119 16.811 -10.803 1.00 93.19 101 ASN A CA 1
ATOM 782 C C . ASN A 1 101 ? 2.280 16.291 -12.244 1.00 93.19 101 ASN A C 1
ATOM 784 O O . ASN A 1 101 ? 3.394 16.253 -12.753 1.00 93.19 101 ASN A O 1
ATOM 788 N N . GLY A 1 102 ? 1.193 15.852 -12.890 1.00 95.94 102 GLY A N 1
ATOM 789 C CA . GLY A 1 102 ? 1.199 15.335 -14.261 1.00 95.94 102 GLY A CA 1
ATOM 790 C C . GLY A 1 102 ? 1.592 13.861 -14.405 1.00 95.94 102 GLY A C 1
ATOM 791 O O . GLY A 1 102 ? 1.429 13.306 -15.485 1.00 95.94 102 GLY A O 1
ATOM 792 N N . ASN A 1 103 ? 2.048 13.205 -13.335 1.00 97.19 103 ASN A N 1
ATOM 793 C CA . ASN A 1 103 ? 2.395 11.781 -13.363 1.00 97.19 103 ASN A CA 1
ATOM 794 C C . ASN A 1 103 ? 1.152 10.896 -13.562 1.00 97.19 103 ASN A C 1
ATOM 796 O O . ASN A 1 103 ? 0.137 11.198 -12.925 1.00 97.19 103 ASN A O 1
ATOM 800 N N . PRO A 1 104 ? 1.212 9.810 -14.353 1.00 97.81 104 PRO A N 1
ATOM 801 C CA . PRO A 1 104 ? 0.126 8.839 -14.460 1.00 97.81 104 PRO A CA 1
ATOM 802 C C . PRO A 1 104 ? -0.236 8.232 -13.098 1.00 97.81 104 PRO A C 1
ATOM 804 O O . PRO A 1 104 ? 0.634 7.804 -12.340 1.00 97.81 104 PRO A O 1
ATOM 807 N N . THR A 1 105 ? -1.528 8.190 -12.778 1.00 98.00 105 THR A N 1
ATOM 808 C CA . THR A 1 105 ? -2.047 7.707 -11.495 1.00 98.00 105 THR A CA 1
ATOM 809 C C . THR A 1 105 ? -3.296 6.867 -11.688 1.00 98.00 105 THR A C 1
ATOM 811 O O . THR A 1 105 ? -4.186 7.212 -12.464 1.00 98.00 105 THR A O 1
ATOM 814 N N . ARG A 1 106 ? -3.399 5.792 -10.910 1.00 97.56 106 ARG A N 1
ATOM 815 C CA . ARG A 1 106 ? -4.609 5.000 -10.730 1.00 97.56 106 ARG A CA 1
ATOM 816 C C . ARG A 1 106 ? -5.095 5.169 -9.289 1.00 97.56 106 ARG A C 1
ATOM 818 O O . ARG A 1 106 ? -4.387 4.827 -8.343 1.00 97.56 106 ARG A O 1
ATOM 825 N N . GLU A 1 107 ? -6.294 5.718 -9.121 1.00 97.69 107 GLU A N 1
A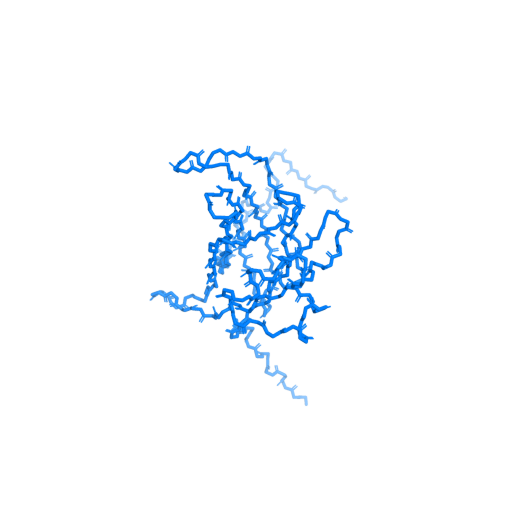TOM 826 C CA . GLU A 1 107 ? -6.950 5.881 -7.816 1.00 97.69 107 GLU A CA 1
ATOM 827 C C . GLU A 1 107 ? -8.047 4.827 -7.638 1.00 97.69 107 GLU A C 1
ATOM 829 O O . GLU A 1 107 ? -8.815 4.536 -8.560 1.00 97.69 107 GLU A O 1
ATOM 834 N N . GLY A 1 108 ? -8.116 4.239 -6.449 1.00 97.81 108 GLY A N 1
ATOM 835 C CA . GLY A 1 108 ? -9.156 3.301 -6.052 1.00 97.81 108 GLY A CA 1
ATOM 836 C C . GLY A 1 108 ? -9.729 3.677 -4.697 1.00 97.81 108 GLY A C 1
ATOM 837 O O . GLY A 1 108 ? -9.032 4.220 -3.841 1.00 97.81 108 GLY A O 1
ATOM 838 N N . SER A 1 109 ? -11.011 3.392 -4.482 1.00 97.56 109 SER A N 1
ATOM 839 C CA . SER A 1 109 ? -11.615 3.575 -3.164 1.00 97.56 109 SER A CA 1
ATOM 840 C C . SER A 1 109 ? -12.661 2.516 -2.870 1.00 97.56 109 SER A C 1
ATOM 842 O O . SER A 1 109 ? -13.379 2.062 -3.759 1.00 97.56 109 SER A O 1
ATOM 844 N N . THR A 1 110 ? -12.743 2.122 -1.605 1.00 97.38 110 THR A N 1
ATOM 845 C CA . THR A 1 110 ? -13.727 1.157 -1.116 1.00 97.38 110 THR A CA 1
ATOM 846 C C . THR A 1 110 ? -14.133 1.483 0.317 1.00 97.38 110 THR A C 1
ATOM 848 O O . THR A 1 110 ? -13.653 2.445 0.929 1.00 97.38 110 THR A O 1
ATOM 851 N N . GLN A 1 111 ? -15.052 0.692 0.854 1.00 95.50 111 GLN A N 1
ATOM 852 C CA . GLN A 1 111 ? -15.379 0.691 2.270 1.00 95.50 111 GLN A CA 1
ATOM 853 C C . GLN A 1 111 ? -14.963 -0.652 2.861 1.00 95.50 111 GLN A C 1
ATOM 855 O O . GLN A 1 111 ? -15.296 -1.691 2.299 1.00 95.50 111 GLN A O 1
ATOM 860 N N . ALA A 1 112 ? -14.250 -0.619 3.981 1.00 94.12 112 ALA A N 1
ATOM 861 C CA . ALA A 1 112 ? -13.774 -1.812 4.673 1.00 94.12 112 ALA A CA 1
ATOM 862 C C . ALA A 1 112 ? -14.207 -1.770 6.141 1.00 94.12 112 ALA A C 1
ATOM 864 O O . ALA A 1 112 ? -14.270 -0.695 6.747 1.00 94.12 112 ALA A O 1
ATOM 865 N N . ILE A 1 113 ? -14.523 -2.935 6.706 1.00 92.88 113 ILE A N 1
ATOM 866 C CA . ILE A 1 113 ? -14.779 -3.081 8.140 1.00 92.88 113 ILE A CA 1
ATOM 867 C C . ILE A 1 113 ? -13.448 -3.387 8.820 1.00 92.88 113 ILE A C 1
ATOM 869 O O . ILE A 1 113 ? -12.857 -4.430 8.573 1.00 92.88 113 ILE A O 1
ATOM 873 N N . ILE A 1 114 ? -12.997 -2.489 9.690 1.00 92.00 114 ILE A N 1
ATOM 874 C CA . ILE A 1 114 ? -11.718 -2.581 10.398 1.00 92.00 114 ILE A CA 1
ATOM 875 C C . ILE A 1 114 ? -12.018 -2.559 11.896 1.00 92.00 114 ILE A C 1
ATOM 877 O O . ILE A 1 114 ? -12.561 -1.580 12.413 1.00 92.00 114 ILE A O 1
ATOM 881 N N . GLY A 1 115 ? -11.740 -3.661 12.597 1.00 88.31 115 GLY A N 1
ATOM 882 C CA . GLY A 1 115 ? -12.075 -3.802 14.023 1.00 88.31 115 GLY A CA 1
ATOM 883 C C . GLY A 1 115 ? -13.562 -3.582 14.341 1.00 88.31 115 GLY A C 1
ATOM 884 O O . GLY A 1 115 ? -13.891 -3.044 15.395 1.00 88.31 115 GLY A O 1
ATOM 885 N N . GLY A 1 116 ? -14.461 -3.934 13.413 1.00 88.25 116 GLY A N 1
ATOM 886 C CA . GLY A 1 116 ? -15.911 -3.736 13.554 1.00 88.25 116 GLY A CA 1
ATOM 887 C C . GLY A 1 116 ? -16.413 -2.324 13.226 1.00 88.25 116 GLY A C 1
ATOM 888 O O . GLY A 1 116 ? -17.599 -2.051 13.386 1.00 88.25 116 GLY A O 1
ATOM 889 N N . VAL A 1 117 ? -15.544 -1.428 12.754 1.00 90.19 117 VAL A N 1
ATOM 890 C CA . VAL A 1 117 ? -15.893 -0.051 12.381 1.00 90.19 117 VAL A CA 1
ATOM 891 C C . VAL A 1 117 ? -15.739 0.133 10.872 1.00 90.19 117 VAL A C 1
ATOM 893 O O . VAL A 1 117 ? -14.815 -0.396 10.265 1.00 90.19 117 VAL A O 1
ATOM 896 N N . LEU A 1 118 ? -16.642 0.890 10.248 1.00 91.75 118 LEU A N 1
ATOM 897 C CA . LEU A 1 118 ? -16.600 1.170 8.813 1.00 91.75 118 LEU A CA 1
ATOM 898 C C . LEU A 1 118 ? -15.592 2.283 8.494 1.00 91.75 118 LEU A C 1
ATOM 900 O O . LEU A 1 118 ? -15.710 3.407 8.988 1.00 91.75 118 LEU A O 1
ATOM 904 N N . TYR A 1 119 ? -14.639 1.989 7.617 1.00 94.69 119 TYR A N 1
ATOM 905 C CA . TYR A 1 119 ? -13.646 2.933 7.109 1.00 94.69 119 TYR A CA 1
ATOM 906 C C . TYR A 1 119 ? -13.861 3.184 5.620 1.00 94.69 119 TYR A C 1
ATOM 908 O O . TYR A 1 119 ? -14.221 2.277 4.870 1.00 94.69 119 TYR A O 1
ATOM 916 N N . LYS A 1 120 ? -13.617 4.420 5.178 1.00 96.56 120 LYS A N 1
ATOM 917 C CA . LYS A 1 120 ? -13.368 4.716 3.766 1.00 96.56 120 LYS A CA 1
ATOM 918 C C . LYS A 1 120 ? -11.878 4.525 3.516 1.00 96.56 120 LYS A C 1
ATOM 920 O O . LYS A 1 120 ? -11.070 5.225 4.124 1.00 96.56 120 LYS A O 1
ATOM 925 N N . VAL A 1 121 ? -11.552 3.605 2.620 1.00 98.00 121 VAL A N 1
ATOM 926 C CA . VAL A 1 121 ? -10.183 3.324 2.192 1.00 98.00 121 VAL A CA 1
ATOM 927 C C . VAL A 1 121 ? -9.984 3.922 0.807 1.00 98.00 121 VAL A C 1
ATOM 929 O O . VAL A 1 121 ? -10.809 3.697 -0.081 1.00 98.00 121 VAL A O 1
ATOM 932 N N . THR A 1 122 ? -8.902 4.667 0.623 1.00 98.38 122 THR A N 1
ATOM 933 C CA . THR A 1 122 ? -8.470 5.200 -0.667 1.00 98.38 122 THR A CA 1
ATOM 934 C C . THR A 1 122 ? -7.027 4.791 -0.920 1.00 98.38 122 THR A C 1
ATOM 936 O O . THR A 1 122 ? -6.182 4.903 -0.030 1.00 98.38 122 THR A O 1
ATOM 939 N N . VAL A 1 123 ? -6.748 4.334 -2.136 1.00 98.50 123 VAL A N 1
ATOM 940 C CA . VAL A 1 123 ? -5.420 3.916 -2.579 1.00 98.50 123 VAL A CA 1
ATOM 941 C C . VAL A 1 123 ? -5.040 4.669 -3.845 1.00 98.50 123 VAL A C 1
ATOM 943 O O . VAL A 1 123 ? -5.853 4.802 -4.759 1.00 98.50 123 VAL A O 1
ATOM 946 N N . TYR A 1 124 ? -3.794 5.128 -3.906 1.00 98.12 124 TYR A N 1
ATOM 947 C CA . TYR A 1 124 ? -3.197 5.775 -5.066 1.00 98.12 124 TYR A CA 1
ATOM 948 C C . TYR A 1 124 ? -1.963 4.994 -5.504 1.00 98.12 124 TYR A C 1
ATOM 950 O O . TYR A 1 124 ? -1.030 4.845 -4.719 1.00 98.12 124 TYR A O 1
ATOM 958 N N . LEU A 1 125 ? -1.938 4.562 -6.760 1.00 97.56 125 LEU A N 1
ATOM 959 C CA . LEU A 1 125 ? -0.741 4.084 -7.448 1.00 97.56 125 LEU A CA 1
ATOM 960 C C . LEU A 1 125 ? -0.330 5.151 -8.451 1.00 97.56 125 LEU A C 1
ATOM 962 O O . LEU A 1 125 ? -1.130 5.510 -9.308 1.00 97.56 125 LEU A O 1
ATOM 966 N N . THR A 1 126 ? 0.870 5.705 -8.333 1.00 97.88 126 THR A N 1
ATOM 967 C CA . THR A 1 126 ? 1.368 6.759 -9.228 1.00 97.88 126 THR A CA 1
ATOM 968 C C . THR A 1 126 ? 2.703 6.343 -9.808 1.00 97.88 126 THR A C 1
ATOM 970 O O . THR A 1 126 ? 3.626 6.063 -9.054 1.00 97.88 126 THR A O 1
ATOM 973 N N . GLU A 1 127 ? 2.817 6.327 -11.127 1.00 96.81 127 GLU A N 1
ATOM 974 C CA . GLU A 1 127 ? 4.088 6.091 -11.808 1.00 96.81 127 GLU A CA 1
ATOM 975 C C . GLU A 1 127 ? 4.996 7.309 -11.601 1.00 96.81 127 GLU A C 1
ATOM 977 O O . GLU A 1 127 ? 4.571 8.453 -11.780 1.00 96.81 127 GLU A O 1
ATOM 982 N N . THR A 1 128 ? 6.238 7.103 -11.171 1.00 93.19 128 THR A N 1
ATOM 983 C CA . THR A 1 128 ? 7.197 8.203 -10.994 1.00 93.19 128 THR A CA 1
ATOM 984 C C . THR A 1 128 ? 8.554 7.853 -11.598 1.00 93.19 128 THR A C 1
ATOM 986 O O . THR A 1 128 ? 8.755 6.769 -12.129 1.00 93.19 128 THR A O 1
ATOM 989 N N . LYS A 1 129 ? 9.527 8.769 -11.505 1.00 86.31 129 LYS A N 1
ATOM 990 C CA . LYS A 1 129 ? 10.918 8.484 -11.902 1.00 86.31 129 LYS A CA 1
ATOM 991 C C . LYS A 1 129 ? 11.550 7.356 -11.075 1.00 86.31 129 LYS A C 1
ATOM 993 O O . LYS A 1 129 ? 12.497 6.732 -11.535 1.00 86.31 129 LYS A O 1
ATOM 998 N N . THR A 1 130 ? 11.050 7.128 -9.860 1.00 70.62 130 THR A N 1
ATOM 999 C CA . THR A 1 130 ? 11.338 5.947 -9.042 1.00 70.62 130 THR A CA 1
ATOM 1000 C C . THR A 1 130 ? 10.063 5.103 -8.975 1.00 70.62 130 THR A C 1
ATOM 1002 O O . THR A 1 130 ? 9.019 5.584 -8.533 1.00 70.62 130 THR A O 1
ATOM 1005 N N . PRO A 1 131 ? 10.124 3.855 -9.451 1.00 89.19 131 PRO A N 1
ATOM 1006 C CA . PRO A 1 131 ? 9.137 3.239 -10.340 1.00 89.19 131 PRO A CA 1
ATOM 1007 C C . PRO A 1 131 ? 7.680 3.587 -10.014 1.00 89.19 131 PRO A C 1
ATOM 1009 O O . PRO A 1 131 ? 7.037 4.285 -10.795 1.00 89.19 131 PRO A O 1
ATOM 1012 N N . TYR A 1 132 ? 7.183 3.228 -8.827 1.00 96.44 132 TYR A N 1
ATOM 1013 C CA . TYR A 1 132 ? 5.866 3.667 -8.372 1.00 96.44 132 TYR A CA 1
ATOM 1014 C C . TYR A 1 132 ? 5.894 4.290 -6.978 1.00 96.44 132 TYR A C 1
ATOM 1016 O O . TYR A 1 132 ? 6.623 3.871 -6.077 1.00 96.44 132 TYR A O 1
ATOM 1024 N N . TYR A 1 133 ? 5.038 5.289 -6.798 1.00 96.31 133 TYR A N 1
ATOM 1025 C CA . TYR A 1 133 ? 4.587 5.797 -5.514 1.00 96.31 133 TYR A CA 1
ATOM 1026 C C . TYR A 1 133 ? 3.250 5.152 -5.149 1.00 96.31 133 TYR A C 1
ATOM 1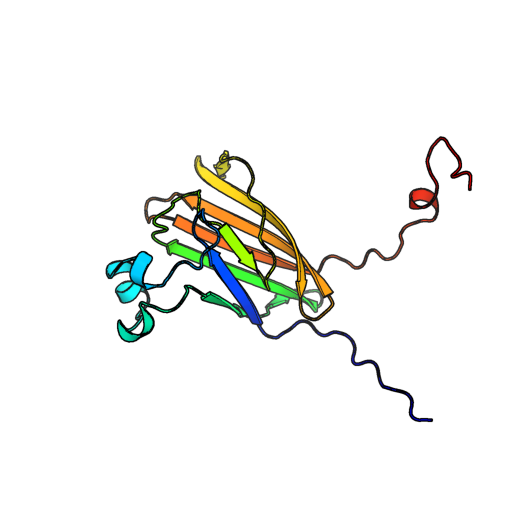028 O O . TYR A 1 133 ? 2.283 5.235 -5.912 1.00 96.31 133 TYR A O 1
ATOM 1036 N N . ILE A 1 134 ? 3.187 4.549 -3.964 1.00 97.06 134 ILE A N 1
ATOM 1037 C CA . ILE A 1 134 ? 1.964 4.022 -3.357 1.00 97.06 134 ILE A CA 1
ATOM 1038 C C . ILE A 1 134 ? 1.547 4.929 -2.203 1.00 97.06 134 ILE A C 1
ATOM 1040 O O . ILE A 1 134 ? 2.372 5.333 -1.383 1.00 97.06 134 ILE A O 1
ATOM 1044 N N . LYS A 1 135 ? 0.248 5.214 -2.110 1.00 97.88 135 LYS A N 1
ATOM 1045 C CA . LYS A 1 135 ? -0.364 5.828 -0.932 1.00 97.88 135 LYS A CA 1
ATOM 1046 C C . LYS A 1 135 ? -1.638 5.094 -0.555 1.00 97.88 135 LYS A C 1
ATOM 1048 O O . LYS A 1 135 ? -2.519 4.939 -1.395 1.00 97.88 135 LYS A O 1
ATOM 1053 N N . VAL A 1 136 ? -1.762 4.708 0.708 1.00 97.88 136 VAL A N 1
ATOM 1054 C CA . VAL A 1 136 ? -2.966 4.098 1.280 1.00 97.88 136 VAL A CA 1
ATOM 1055 C C . VAL A 1 136 ? -3.452 4.974 2.422 1.00 97.88 136 VAL A C 1
ATOM 1057 O O . VAL A 1 136 ? -2.672 5.366 3.286 1.00 97.88 136 VAL A O 1
ATOM 1060 N N . ILE A 1 137 ? -4.741 5.293 2.419 1.00 97.69 137 ILE A N 1
ATOM 1061 C CA . ILE A 1 137 ? -5.387 6.094 3.456 1.00 97.69 137 ILE A CA 1
ATOM 1062 C C . ILE A 1 137 ? -6.671 5.387 3.871 1.00 97.69 137 ILE A C 1
ATOM 1064 O O . ILE A 1 137 ? -7.528 5.127 3.027 1.00 97.69 137 ILE A O 1
ATOM 1068 N N . ALA A 1 138 ? -6.850 5.129 5.162 1.00 96.94 138 ALA A N 1
ATOM 1069 C CA . ALA A 1 138 ? -8.099 4.631 5.721 1.00 96.94 138 ALA A CA 1
ATOM 1070 C C . ALA A 1 138 ? -8.605 5.585 6.806 1.00 96.94 138 ALA A C 1
ATOM 1072 O O . ALA A 1 138 ? -8.018 5.711 7.881 1.00 96.94 138 ALA A O 1
ATOM 1073 N N . HIS A 1 139 ? -9.727 6.250 6.538 1.00 94.56 139 HIS A N 1
ATOM 1074 C CA . HIS A 1 139 ? -10.382 7.155 7.483 1.00 94.56 139 HIS A CA 1
ATOM 1075 C C . HIS A 1 139 ? -11.676 6.536 8.001 1.00 94.56 139 HIS A C 1
ATOM 1077 O O . HIS A 1 139 ? -12.483 6.044 7.205 1.00 94.56 139 HIS A O 1
ATOM 1083 N N . LYS A 1 140 ? -11.908 6.604 9.321 1.00 90.75 140 LYS A N 1
ATOM 1084 C CA . LYS A 1 140 ? -13.195 6.208 9.908 1.00 90.75 140 LYS A CA 1
ATOM 1085 C C . LYS A 1 140 ? -14.299 6.976 9.182 1.00 90.75 140 LYS A C 1
ATOM 1087 O O . LYS A 1 140 ? -14.250 8.207 9.097 1.00 90.75 140 LYS A O 1
ATOM 1092 N N . LYS A 1 141 ? -15.296 6.269 8.647 1.00 83.12 141 LYS A N 1
ATOM 1093 C CA . LYS A 1 141 ? -16.486 6.946 8.137 1.00 83.12 141 LYS A CA 1
ATOM 1094 C C . LYS A 1 141 ? -17.206 7.551 9.342 1.00 83.12 141 LYS A C 1
ATOM 1096 O O . LYS A 1 141 ? -17.370 6.841 10.337 1.00 83.12 141 LYS A O 1
ATOM 1101 N N . PRO A 1 142 ? -17.644 8.822 9.286 1.00 71.38 142 PRO A N 1
ATOM 1102 C CA . PRO A 1 142 ? -18.560 9.312 10.301 1.00 71.38 142 PRO A CA 1
ATOM 1103 C C . PRO A 1 142 ? -19.723 8.324 10.364 1.00 71.38 142 PRO A C 1
ATOM 1105 O O . PRO A 1 142 ? -20.271 7.945 9.323 1.00 71.38 142 PRO A O 1
ATOM 1108 N N . GLU A 1 143 ? -20.038 7.848 11.570 1.00 63.97 143 GLU A N 1
ATOM 1109 C CA . GLU A 1 143 ? -21.286 7.132 11.788 1.00 63.97 143 GLU A CA 1
ATOM 1110 C C . GLU A 1 143 ? -22.365 8.040 11.214 1.00 63.97 143 GLU A C 1
ATOM 1112 O O . GLU A 1 143 ? -22.449 9.212 11.585 1.00 63.97 143 GLU A O 1
ATOM 1117 N N . SER A 1 144 ? -23.105 7.556 10.218 1.00 49.66 144 SER A N 1
ATOM 1118 C CA . SER A 1 144 ? -24.279 8.274 9.750 1.00 49.66 144 SER A CA 1
ATOM 1119 C C . SER A 1 144 ? -25.246 8.269 10.926 1.00 49.66 144 SER A C 1
ATOM 1121 O O . SER A 1 144 ? -26.028 7.339 11.108 1.00 49.66 144 SER A O 1
ATOM 1123 N N . THR A 1 145 ? -25.141 9.278 11.784 1.00 45.31 145 THR A N 1
ATOM 1124 C CA . THR A 1 145 ? -26.119 9.589 12.811 1.00 45.31 145 THR A CA 1
ATOM 1125 C C . THR A 1 145 ? -27.357 10.087 12.081 1.00 45.31 145 THR A C 1
ATOM 1127 O O . THR A 1 145 ? -27.578 11.277 11.891 1.00 45.31 145 THR A O 1
ATOM 1130 N N . GLY A 1 146 ? -28.140 9.129 11.593 1.00 44.09 146 GLY A N 1
ATOM 1131 C CA . GLY A 1 146 ? -29.419 9.354 10.945 1.00 44.09 146 GLY A CA 1
ATOM 1132 C C . GLY A 1 146 ? -29.385 9.073 9.451 1.00 44.09 146 GLY A C 1
ATOM 1133 O O . GLY A 1 146 ? -29.152 9.967 8.641 1.00 44.09 146 GLY A O 1
ATOM 1134 N N . ILE A 1 147 ? -29.813 7.865 9.081 1.00 48.09 147 ILE A N 1
ATOM 1135 C CA . ILE A 1 147 ? -30.727 7.785 7.947 1.00 48.09 147 ILE A CA 1
ATOM 1136 C C . ILE A 1 147 ? -31.940 8.618 8.371 1.00 48.09 147 ILE A C 1
ATOM 1138 O O . ILE A 1 147 ? -32.683 8.242 9.279 1.00 48.09 147 ILE A O 1
ATOM 1142 N N . THR A 1 148 ? -32.101 9.808 7.803 1.00 54.34 148 THR A N 1
ATOM 1143 C CA . THR A 1 148 ? -33.295 10.610 8.094 1.00 54.34 148 THR A CA 1
ATOM 1144 C C . THR A 1 148 ? -34.523 9.852 7.576 1.00 54.34 148 THR A C 1
ATOM 1146 O O . THR A 1 148 ? -34.445 9.167 6.558 1.00 54.34 148 THR A O 1
ATOM 1149 N N . LYS A 1 149 ? -35.691 9.973 8.227 1.00 50.41 149 LYS A N 1
ATOM 1150 C CA . LYS A 1 149 ? -36.964 9.393 7.726 1.00 50.41 149 LYS A CA 1
ATOM 1151 C C . LYS A 1 149 ? -37.223 9.715 6.239 1.00 50.41 149 LYS A C 1
ATOM 1153 O O . LYS A 1 149 ? -37.847 8.930 5.529 1.00 50.41 149 LYS A O 1
ATOM 1158 N N . ALA A 1 150 ? -36.697 10.849 5.771 1.00 55.38 150 ALA A N 1
ATOM 1159 C CA . ALA A 1 150 ? -36.733 11.300 4.383 1.00 55.38 150 ALA A CA 1
ATOM 1160 C C . ALA A 1 150 ? -35.889 10.460 3.398 1.00 55.38 150 ALA A C 1
ATOM 1162 O O . ALA A 1 150 ? -36.181 10.484 2.208 1.00 55.38 150 ALA A O 1
ATOM 1163 N N . GLN A 1 151 ? -34.866 9.734 3.863 1.00 54.31 151 GLN A N 1
ATOM 1164 C CA . GLN A 1 151 ? -34.053 8.808 3.057 1.00 54.31 151 GLN A CA 1
ATOM 1165 C C . GLN A 1 151 ? -34.599 7.370 3.060 1.00 54.31 151 GLN A C 1
ATOM 1167 O O . GLN A 1 151 ? -34.293 6.613 2.146 1.00 54.31 151 GLN A O 1
ATOM 1172 N N . LEU A 1 152 ? -35.416 6.999 4.055 1.00 54.19 152 LEU A N 1
ATOM 1173 C CA . LEU A 1 152 ? -36.093 5.689 4.133 1.00 54.19 152 LEU A CA 1
ATOM 1174 C C . LEU A 1 152 ? -37.405 5.632 3.344 1.00 54.19 152 LEU A C 1
ATOM 1176 O O . LEU A 1 152 ? -37.927 4.549 3.097 1.00 54.19 152 LEU A O 1
ATOM 1180 N N . SER A 1 153 ? -37.954 6.785 2.966 1.00 50.66 153 SER A N 1
ATOM 1181 C CA . SER A 1 153 ? -39.209 6.862 2.223 1.00 50.66 153 SER A CA 1
ATOM 1182 C C . SER A 1 153 ? -38.901 7.007 0.727 1.00 50.66 153 SER A C 1
ATOM 1184 O O . SER A 1 153 ? -38.175 7.938 0.366 1.00 50.66 153 SER A O 1
ATOM 1186 N N . PRO A 1 154 ? -39.429 6.142 -0.161 1.00 51.59 154 PRO A N 1
ATOM 1187 C CA . PRO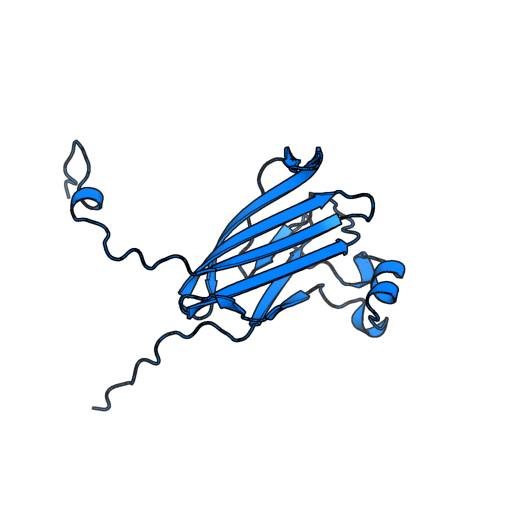 A 1 154 ? -39.276 6.336 -1.595 1.00 51.59 154 PRO A CA 1
ATOM 1188 C C . PRO A 1 154 ? -39.848 7.701 -1.993 1.00 51.59 154 PRO A C 1
ATOM 1190 O O . PRO A 1 154 ? -40.993 8.032 -1.683 1.00 51.59 154 PRO 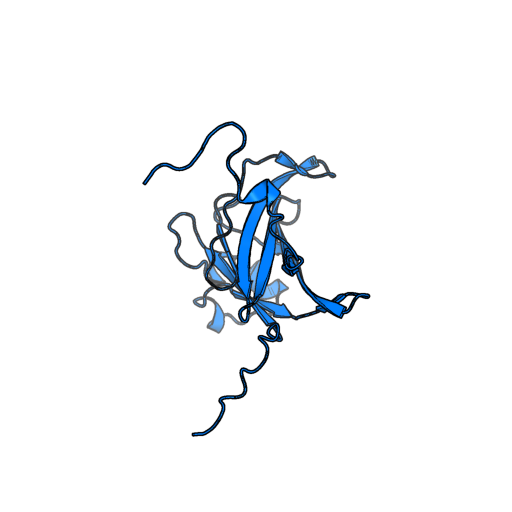A O 1
ATOM 1193 N N . ARG A 1 155 ? -39.053 8.521 -2.686 1.00 53.94 155 ARG A N 1
ATOM 1194 C CA . ARG A 1 155 ? -39.571 9.750 -3.294 1.00 53.94 155 ARG A CA 1
ATOM 1195 C C . ARG A 1 155 ? -40.372 9.362 -4.534 1.00 53.94 155 ARG A C 1
ATOM 1197 O O . ARG A 1 155 ? -39.806 8.833 -5.481 1.00 53.94 155 ARG A O 1
ATOM 1204 N N . GLY A 1 156 ? -41.678 9.626 -4.510 1.00 51.22 156 GLY A N 1
ATOM 1205 C CA . GLY A 1 156 ? -42.569 9.402 -5.655 1.00 51.22 156 GLY A CA 1
ATOM 1206 C C . GLY A 1 156 ? -43.241 8.027 -5.725 1.00 51.22 156 GLY A C 1
ATOM 1207 O O . GLY A 1 156 ? -43.791 7.691 -6.767 1.00 51.22 156 GLY A O 1
ATOM 1208 N N . GLY A 1 157 ? -43.242 7.232 -4.649 1.00 52.81 157 GLY A N 1
ATOM 1209 C CA . GLY A 1 157 ? -43.948 5.948 -4.631 1.00 52.81 157 GLY A CA 1
ATOM 1210 C C . GLY A 1 157 ? -44.065 5.344 -3.235 1.00 52.81 157 GLY A C 1
ATOM 1211 O O . GLY A 1 157 ? -43.442 5.820 -2.291 1.00 52.81 157 GLY A O 1
ATOM 1212 N N . ARG A 1 158 ? -44.866 4.282 -3.104 1.00 47.53 158 ARG A N 1
ATOM 1213 C CA . ARG A 1 158 ? -44.936 3.446 -1.896 1.00 47.53 158 ARG A CA 1
ATOM 1214 C C . ARG A 1 158 ? -44.448 2.042 -2.227 1.00 47.53 158 ARG A C 1
ATOM 1216 O O . ARG A 1 158 ? -44.739 1.540 -3.309 1.00 47.53 158 ARG A O 1
ATOM 1223 N N . MET A 1 159 ? -43.741 1.413 -1.295 1.00 39.31 159 MET A N 1
ATOM 1224 C CA . MET A 1 159 ? -43.482 -0.021 -1.374 1.00 39.31 159 MET A CA 1
ATOM 1225 C C . MET A 1 159 ? -44.808 -0.734 -1.084 1.00 39.31 159 MET A C 1
ATOM 1227 O O . MET A 1 159 ? -45.422 -0.494 -0.043 1.00 39.31 159 MET A O 1
ATOM 1231 N N . VAL A 1 160 ? -45.291 -1.517 -2.043 1.00 40.16 160 VAL A N 1
ATOM 1232 C CA . VAL A 1 160 ? -46.468 -2.375 -1.881 1.00 40.16 160 VAL A CA 1
ATOM 1233 C C . VAL A 1 160 ? -45.938 -3.779 -1.612 1.00 40.16 160 VAL A C 1
ATOM 1235 O O . VAL A 1 160 ? -45.069 -4.236 -2.353 1.00 40.16 160 VAL A O 1
ATOM 1238 N N . ILE A 1 161 ? -46.412 -4.399 -0.531 1.00 42.66 161 ILE A N 1
ATOM 1239 C CA . ILE A 1 161 ? -46.208 -5.820 -0.223 1.00 42.66 161 ILE A CA 1
ATOM 1240 C C . ILE A 1 161 ? -47.412 -6.578 -0.770 1.00 42.66 161 ILE A C 1
ATOM 1242 O O . ILE A 1 161 ? -48.535 -6.053 -0.571 1.00 42.66 161 ILE A O 1
#

pLDDT: mean 87.0, std 17.36, range [39.31, 98.5]

Organism: NCBI:txid1817895

Secondary structure (DSSP, 8-state):
------------SEEEEEEE-TTSPBPBGGGGHHHHHHHTT--GGGTTSB-EEEEEEEE-TTS-EEEEEEEEEE--TTGGG-EEEETTEEE-EEEEEE-TTS-EEEEEEEEEEETTEEEEEEEEEEE-SSSEEEEEEEEEPPP-S---HHHHS-TT-----

Radius of gyration: 19.79 Å; chains: 1; bounding box: 65×33×49 Å

Foldseek 3Di:
DDDDPPDDQDFDQKWKKFKAALVRHFDFQCNQPPVSCVVVVHDPVRRRPGDMDIWGWDADPVRWIKTKDKDFQRRDVRAPSMWMAINNRTWDWDDWDADPVGFTKIKTWDWDQGSNFIWIKIWMWTQDPRGTMIMIITGGDPPPPDPDPVNVQDDPDHDDD

Sequence (161 aa):
MMLATTKTPSAPSHILVEFLNPQGQPLNILDLGSDFMTANAIDLSYGNQPLQIEIEKHVSKVGNAFYEYSQNGVPFPDEFSTFVRVEGTIVPFGRIHPSKNGNPTREGSTQAIIGGVLYKVTVYLTETKTPYYIKVIAHKKPESTGITKAQLSPRGGRMVI